Protein AF-A0A1F8QCA3-F1 (afdb_monomer_lite)

Sequence (170 aa):
MVRGSRKARILILGVISTSWLSACYAPQPRDQISLVEVRQFQGESVVKTLQANNCSGAEELKQDLQAVNQYNHDILVTPEDAVVVNRRAVVDEIRSYYRIPDGASDATCVIPVQIPAGEYYSFDIEWIEVWREGTFELGIQDDKPEGIYKFRQSMLCEVVEQRVETCSSQ

Radius of gyra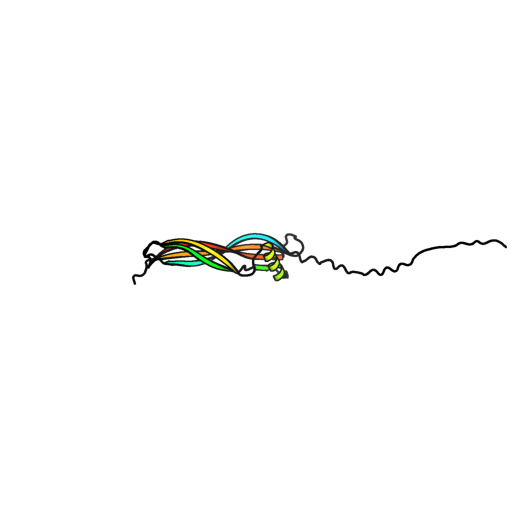tion: 35.51 Å; chains: 1; bounding box: 71×62×122 Å

Secondary structure (DSSP, 8-state):
-------------------------PPPPP--EEEEEEEEEEEEEEEEEEEEE-TT-SS-EEEEEEEEEEEE--EEEEEPTT----HHHHHHHHHHHHTPPSSEEEEEEEEEEEE-TTEEEEEEEEEEEEEEEEEEEESS--S--SEEEEEEEEEEEEEEEEEEEEPP--

Structure (mmCIF, N/CA/C/O backbone):
data_AF-A0A1F8QCA3-F1
#
_entry.id   AF-A0A1F8QCA3-F1
#
loop_
_atom_site.group_PDB
_atom_site.id
_atom_site.type_symbol
_atom_site.label_atom_id
_atom_site.label_alt_id
_atom_site.label_comp_id
_atom_site.label_asym_id
_atom_site.label_entity_id
_atom_site.label_seq_id
_atom_site.pdbx_PDB_ins_code
_atom_site.Cartn_x
_atom_site.Cartn_y
_atom_site.Cartn_z
_atom_site.occupancy
_atom_site.B_iso_or_equiv
_atom_site.auth_seq_id
_atom_site.auth_comp_id
_atom_site.auth_asym_id
_atom_site.auth_atom_id
_atom_site.pdbx_PDB_model_num
ATOM 1 N N . MET A 1 1 ? 42.220 -51.136 -93.044 1.00 42.81 1 MET A N 1
ATOM 2 C CA . MET A 1 1 ? 41.918 -49.963 -92.193 1.00 42.81 1 MET A CA 1
ATOM 3 C C . MET A 1 1 ? 41.400 -50.455 -90.848 1.00 42.81 1 MET A C 1
ATOM 5 O O . MET A 1 1 ? 40.751 -51.489 -90.796 1.00 42.81 1 MET A O 1
ATOM 9 N N . VAL A 1 2 ? 41.833 -49.793 -89.781 1.00 37.75 2 VAL A N 1
ATOM 10 C CA . VAL A 1 2 ? 41.997 -50.306 -88.413 1.00 37.75 2 VAL A CA 1
ATOM 11 C C . VAL A 1 2 ? 40.746 -50.105 -87.538 1.00 37.75 2 VAL A C 1
ATOM 13 O O . VAL A 1 2 ? 39.985 -49.167 -87.736 1.00 37.75 2 VAL A O 1
ATOM 16 N N . ARG A 1 3 ? 40.592 -51.020 -86.566 1.00 41.59 3 ARG A N 1
ATOM 17 C CA . ARG A 1 3 ? 39.719 -51.051 -85.371 1.00 41.59 3 ARG A CA 1
ATOM 18 C C . ARG A 1 3 ? 39.299 -49.697 -84.761 1.00 41.59 3 ARG A C 1
ATOM 20 O O . ARG A 1 3 ? 40.121 -48.804 -84.609 1.00 41.59 3 ARG A O 1
ATOM 27 N N . GLY A 1 4 ? 38.104 -49.688 -84.156 1.00 38.47 4 GLY A N 1
ATOM 28 C CA . GLY A 1 4 ? 37.723 -48.795 -83.045 1.00 38.47 4 GLY A CA 1
ATOM 29 C C . GLY A 1 4 ? 36.316 -49.130 -82.525 1.00 38.47 4 GLY A C 1
ATOM 30 O O . GLY A 1 4 ? 35.334 -48.750 -83.138 1.00 38.47 4 GLY A O 1
ATOM 31 N N . SER A 1 5 ? 36.160 -50.091 -81.610 1.00 43.25 5 SER A N 1
ATOM 32 C CA . SER A 1 5 ? 36.166 -49.949 -80.138 1.00 43.25 5 SER A CA 1
ATOM 33 C C . SER A 1 5 ? 34.870 -49.354 -79.559 1.00 43.25 5 SER A C 1
ATOM 35 O O . SER A 1 5 ? 34.640 -48.150 -79.585 1.00 43.25 5 SER A 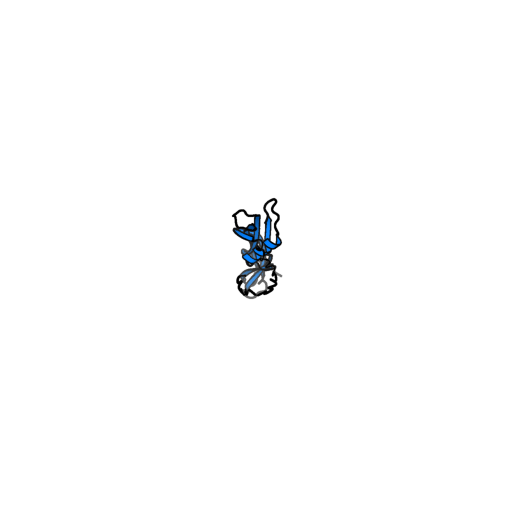O 1
ATOM 37 N N . ARG A 1 6 ? 34.030 -50.246 -79.009 1.00 49.62 6 ARG A N 1
ATOM 38 C CA . ARG A 1 6 ? 32.835 -49.942 -78.207 1.00 49.62 6 ARG A CA 1
ATOM 39 C C . ARG A 1 6 ? 33.255 -49.399 -76.839 1.00 49.62 6 ARG A C 1
ATOM 41 O O . ARG A 1 6 ? 34.073 -50.028 -76.171 1.00 49.62 6 ARG A O 1
ATOM 48 N N . LYS A 1 7 ? 32.619 -48.323 -76.369 1.00 50.12 7 LYS A N 1
ATOM 49 C CA . LYS A 1 7 ? 32.550 -47.987 -74.938 1.00 50.12 7 LYS A CA 1
ATOM 50 C C . LYS A 1 7 ? 31.146 -47.510 -74.579 1.00 50.12 7 LYS A C 1
ATOM 52 O O . LYS A 1 7 ? 30.708 -46.454 -75.018 1.00 50.12 7 LYS A O 1
ATOM 57 N N . ALA A 1 8 ? 30.470 -48.325 -73.775 1.00 46.56 8 ALA A N 1
ATOM 58 C CA . ALA A 1 8 ? 29.290 -47.953 -73.016 1.00 46.56 8 ALA A CA 1
ATOM 59 C C . ALA A 1 8 ? 29.668 -46.920 -71.941 1.00 46.56 8 ALA A C 1
ATOM 61 O O . ALA A 1 8 ? 30.728 -47.031 -71.320 1.00 46.56 8 ALA A O 1
ATOM 62 N N . ARG A 1 9 ? 28.793 -45.940 -71.703 1.00 52.50 9 ARG A N 1
ATOM 63 C CA . ARG A 1 9 ? 28.823 -45.082 -70.515 1.00 52.50 9 ARG A CA 1
ATOM 64 C C . ARG A 1 9 ? 27.413 -44.981 -69.937 1.00 52.50 9 ARG A C 1
ATOM 66 O O . ARG A 1 9 ? 26.526 -44.383 -70.528 1.00 52.50 9 ARG A O 1
ATOM 73 N N . ILE A 1 10 ? 27.257 -45.633 -68.792 1.00 51.03 10 ILE A N 1
ATOM 74 C CA . ILE A 1 10 ? 26.221 -45.431 -67.775 1.00 51.03 10 ILE A CA 1
ATOM 75 C C . ILE A 1 10 ? 26.476 -44.065 -67.116 1.00 51.03 10 ILE A C 1
ATOM 77 O O . ILE A 1 10 ? 27.649 -43.764 -66.911 1.00 51.03 10 ILE A O 1
ATOM 81 N N . LEU A 1 11 ? 25.439 -43.286 -66.758 1.00 46.97 11 LEU A N 1
ATOM 82 C CA . LEU A 1 11 ? 25.356 -42.553 -65.474 1.00 46.97 11 LEU A CA 1
ATOM 83 C C . LEU A 1 11 ? 24.027 -41.757 -65.295 1.00 46.97 11 LEU A C 1
ATOM 85 O O . LEU A 1 11 ? 23.763 -40.810 -66.023 1.00 46.97 11 LEU A O 1
ATOM 89 N N . ILE A 1 12 ? 23.283 -42.148 -64.247 1.00 54.50 12 ILE A N 1
ATOM 90 C CA . ILE A 1 12 ? 22.705 -41.339 -63.142 1.00 54.50 12 ILE A CA 1
ATOM 91 C C . ILE A 1 12 ? 21.447 -40.458 -63.352 1.00 54.50 12 ILE A C 1
ATOM 93 O O . ILE A 1 12 ? 21.484 -39.371 -63.913 1.00 54.50 12 ILE A O 1
ATOM 97 N N . LEU A 1 13 ? 20.356 -40.971 -62.752 1.00 46.50 13 LEU A N 1
ATOM 98 C CA . LEU A 1 13 ? 19.338 -40.346 -61.881 1.00 46.50 13 LEU A CA 1
ATOM 99 C C . LEU A 1 13 ? 19.200 -38.811 -61.858 1.00 46.50 13 LEU A C 1
ATOM 101 O O . LEU A 1 13 ? 20.041 -38.109 -61.305 1.00 46.50 13 LEU A O 1
ATOM 105 N N . GLY A 1 14 ? 18.022 -38.329 -62.271 1.00 40.94 14 GLY A N 1
ATOM 106 C CA . GLY A 1 14 ? 17.480 -37.020 -61.898 1.00 40.94 14 GLY A CA 1
ATOM 107 C C . GLY A 1 14 ? 16.327 -37.172 -60.903 1.00 40.94 14 GLY A C 1
ATOM 108 O O . GLY A 1 14 ? 15.204 -37.471 -61.301 1.00 40.94 14 GLY A O 1
ATOM 109 N N . VAL A 1 15 ? 16.605 -36.972 -59.612 1.00 50.88 15 VAL A N 1
ATOM 110 C CA . VAL A 1 15 ? 15.592 -36.764 -58.566 1.00 50.88 15 VAL A CA 1
ATOM 111 C C . VAL A 1 15 ? 15.385 -35.257 -58.442 1.00 50.88 15 VAL A C 1
ATOM 113 O O . VAL A 1 15 ? 16.276 -34.539 -57.998 1.00 50.88 15 VAL A O 1
ATOM 116 N N . ILE A 1 16 ? 14.223 -34.768 -58.869 1.00 55.53 16 ILE A N 1
ATOM 117 C CA . ILE A 1 16 ? 13.812 -33.372 -58.690 1.00 55.53 16 ILE A CA 1
ATOM 118 C C . ILE A 1 16 ? 13.273 -33.246 -57.260 1.00 55.53 16 ILE A C 1
ATOM 120 O O . ILE A 1 16 ? 12.104 -33.522 -57.005 1.00 55.53 16 ILE A O 1
ATOM 124 N N . SER A 1 17 ? 14.130 -32.880 -56.304 1.00 52.72 17 SER A N 1
ATOM 125 C CA . SER A 1 17 ? 13.694 -32.466 -54.968 1.00 52.72 17 SER A CA 1
ATOM 126 C C . SER A 1 17 ? 13.368 -30.973 -54.993 1.00 52.72 17 SER A C 1
ATOM 128 O O . SER A 1 17 ? 14.262 -30.127 -54.956 1.00 52.72 17 SER A O 1
ATOM 130 N N . THR A 1 18 ? 12.087 -30.626 -55.074 1.00 56.38 18 THR A N 1
ATOM 131 C CA . THR A 1 18 ? 11.624 -29.260 -54.812 1.00 56.38 18 THR A CA 1
ATOM 132 C C . THR A 1 18 ? 11.700 -29.004 -53.311 1.00 56.38 18 THR A C 1
ATOM 134 O O . THR A 1 18 ? 10.840 -29.456 -52.555 1.00 56.38 18 THR A O 1
ATOM 137 N N . SER A 1 19 ? 12.749 -28.315 -52.875 1.00 52.78 19 SER A N 1
ATOM 138 C CA . SER A 1 19 ? 12.902 -27.843 -51.501 1.00 52.78 19 SER A CA 1
ATOM 139 C C . SER A 1 19 ? 11.841 -26.783 -51.211 1.00 52.78 19 SER A C 1
ATOM 141 O O . SER A 1 19 ? 11.908 -25.667 -51.722 1.00 52.78 19 SER A O 1
ATOM 143 N N . TRP A 1 20 ? 10.854 -27.139 -50.392 1.00 54.72 20 TRP A N 1
ATOM 144 C CA . TRP A 1 20 ? 9.969 -26.177 -49.751 1.00 54.72 20 TRP A CA 1
ATOM 145 C C . TRP A 1 20 ? 10.824 -25.358 -48.782 1.00 54.72 20 TRP A C 1
ATOM 147 O O . TRP A 1 20 ? 11.285 -25.868 -47.763 1.00 54.72 20 TRP A O 1
ATOM 157 N N . LEU A 1 21 ? 11.089 -24.099 -49.131 1.00 53.09 21 LEU A N 1
ATOM 158 C CA . LEU A 1 21 ? 11.655 -23.115 -48.215 1.00 53.09 21 LEU A CA 1
ATOM 159 C C . LEU A 1 21 ? 10.575 -22.769 -47.187 1.00 53.09 21 LEU A C 1
ATOM 161 O O . LEU A 1 21 ? 9.852 -21.785 -47.326 1.00 53.09 21 LEU A O 1
ATOM 165 N N . SER A 1 22 ? 10.450 -23.598 -46.153 1.00 59.03 22 SER A N 1
ATOM 166 C CA . SER A 1 22 ? 9.865 -23.163 -44.893 1.00 59.03 22 SER A CA 1
ATOM 167 C C . SER A 1 22 ? 10.755 -22.039 -44.380 1.00 59.03 22 SER A C 1
ATOM 169 O O . SER A 1 22 ? 11.861 -22.286 -43.900 1.00 59.03 22 SER A O 1
ATOM 171 N N . ALA A 1 23 ? 10.310 -20.795 -44.544 1.00 49.53 23 ALA A N 1
ATOM 172 C CA . ALA A 1 23 ? 10.887 -19.669 -43.838 1.00 49.53 23 ALA A CA 1
ATOM 173 C C . ALA A 1 23 ? 10.711 -19.944 -42.339 1.00 49.53 23 ALA A C 1
ATOM 175 O O . ALA A 1 23 ? 9.653 -19.689 -41.765 1.00 49.53 23 ALA A O 1
ATOM 176 N N . CYS A 1 24 ? 11.734 -20.523 -41.712 1.00 54.31 24 CYS A N 1
ATOM 177 C CA . CYS A 1 24 ? 11.877 -20.497 -40.271 1.00 54.31 24 CYS A CA 1
ATOM 178 C C . CYS A 1 24 ? 12.082 -19.030 -39.896 1.00 54.31 24 CYS A C 1
ATOM 180 O O . CYS A 1 24 ? 13.207 -18.534 -39.897 1.00 54.31 24 CYS A O 1
ATOM 182 N N . TYR A 1 25 ? 10.991 -18.316 -39.622 1.00 51.97 25 TYR A N 1
ATOM 183 C CA . TYR A 1 25 ? 11.076 -17.105 -38.825 1.00 51.97 25 TYR A CA 1
ATOM 184 C C . TYR A 1 25 ? 11.617 -17.545 -37.469 1.00 51.97 25 TYR A C 1
ATOM 186 O O . TYR A 1 25 ? 10.910 -18.177 -36.684 1.00 51.97 25 TYR A O 1
ATOM 194 N N . ALA A 1 26 ? 12.903 -17.280 -37.233 1.00 51.34 26 ALA A N 1
ATOM 195 C CA . ALA A 1 26 ? 13.442 -17.339 -35.891 1.00 51.34 26 ALA A CA 1
ATOM 196 C C . ALA A 1 26 ? 12.538 -16.450 -35.021 1.00 51.34 26 ALA A C 1
ATOM 198 O O . ALA A 1 26 ? 12.254 -15.318 -35.435 1.00 51.34 26 ALA A O 1
ATOM 199 N N . PRO A 1 27 ? 12.027 -16.945 -33.880 1.00 52.00 27 PRO A N 1
ATOM 200 C CA . PRO A 1 27 ? 11.306 -16.088 -32.957 1.00 52.00 27 PRO A CA 1
ATOM 201 C C . PRO A 1 27 ? 12.233 -14.917 -32.639 1.00 52.00 27 PRO A C 1
ATOM 203 O O . PRO A 1 27 ? 13.363 -15.131 -32.197 1.00 52.00 27 PRO A O 1
ATOM 206 N N . GLN A 1 28 ? 11.798 -13.695 -32.957 1.00 49.72 28 GLN A N 1
ATOM 207 C CA . GLN A 1 28 ? 12.560 -12.523 -32.557 1.00 49.72 28 GLN A CA 1
ATOM 208 C C . GLN A 1 28 ? 12.718 -12.594 -31.036 1.00 49.72 28 GLN A C 1
ATOM 210 O O . GLN A 1 28 ? 11.740 -12.936 -30.357 1.00 49.72 28 GLN A O 1
ATOM 215 N N . PRO A 1 29 ? 13.926 -12.353 -30.497 1.00 53.47 29 PRO A N 1
ATOM 216 C CA . PRO A 1 29 ? 14.066 -12.202 -29.063 1.00 53.47 29 PRO A CA 1
ATOM 217 C C . PRO A 1 29 ? 13.055 -11.131 -28.663 1.00 53.47 29 PRO A C 1
ATOM 219 O O . PRO A 1 29 ? 13.052 -10.043 -29.236 1.00 53.47 29 PRO A O 1
ATOM 222 N N . ARG A 1 30 ? 12.125 -11.477 -27.764 1.00 57.25 30 ARG A N 1
ATOM 223 C CA . ARG A 1 30 ? 11.326 -10.453 -27.090 1.00 57.25 30 ARG A CA 1
ATOM 224 C C . ARG A 1 30 ? 12.332 -9.432 -26.582 1.00 57.25 30 ARG A C 1
ATOM 226 O O . ARG A 1 30 ? 13.343 -9.871 -26.036 1.00 57.25 30 ARG A O 1
ATOM 233 N N . ASP A 1 31 ? 12.087 -8.143 -26.803 1.00 66.50 31 ASP A N 1
ATOM 234 C CA . ASP A 1 31 ? 12.869 -7.078 -26.178 1.00 66.50 31 ASP A CA 1
ATOM 235 C C . ASP A 1 31 ? 13.029 -7.459 -24.702 1.00 66.50 31 ASP A C 1
ATOM 237 O O . ASP A 1 31 ? 12.045 -7.525 -23.965 1.00 66.50 31 ASP A O 1
ATOM 241 N N . GLN A 1 32 ? 14.222 -7.915 -24.323 1.00 85.19 32 GLN A N 1
ATOM 242 C CA . GLN A 1 32 ? 14.424 -8.541 -23.027 1.00 85.19 32 GLN A CA 1
ATOM 243 C C . GLN A 1 32 ? 14.439 -7.409 -22.012 1.00 85.19 32 GLN A C 1
ATOM 245 O O . GLN A 1 32 ? 15.293 -6.536 -22.081 1.00 85.19 32 GLN A O 1
ATOM 250 N N . ILE A 1 33 ? 13.463 -7.386 -21.112 1.00 92.06 33 ILE A N 1
ATOM 251 C CA . ILE A 1 33 ? 13.387 -6.375 -20.063 1.00 92.06 33 ILE A CA 1
ATOM 252 C C . ILE A 1 33 ? 13.999 -6.998 -18.816 1.00 92.06 33 ILE A C 1
ATOM 254 O O . ILE A 1 33 ? 13.486 -7.990 -18.301 1.00 92.06 33 ILE A O 1
ATOM 258 N N . SER A 1 34 ? 15.114 -6.443 -18.356 1.00 94.06 34 SER A N 1
ATOM 259 C CA . SER A 1 34 ? 15.763 -6.872 -17.116 1.00 94.06 34 SER A CA 1
ATOM 260 C C . SER A 1 34 ? 15.426 -5.879 -16.013 1.00 94.06 34 SER A C 1
ATOM 262 O O . SER A 1 34 ? 15.439 -4.674 -16.246 1.00 94.06 34 SER A O 1
ATOM 264 N N . LEU A 1 35 ? 15.097 -6.370 -14.819 1.00 95.06 35 LEU A N 1
ATOM 265 C CA . LEU A 1 35 ? 14.742 -5.535 -13.671 1.00 95.06 35 LEU A CA 1
ATOM 266 C C . LEU A 1 35 ? 15.805 -5.681 -12.588 1.00 95.06 35 LEU A C 1
ATOM 268 O O . LEU A 1 35 ? 16.163 -6.800 -12.214 1.00 95.06 35 LEU A O 1
ATOM 272 N N . VAL A 1 36 ? 16.272 -4.556 -12.058 1.00 94.69 36 VAL A N 1
ATOM 273 C CA . VAL A 1 36 ? 17.246 -4.515 -10.967 1.00 94.69 36 VAL A CA 1
ATOM 274 C C . VAL A 1 36 ? 16.616 -3.789 -9.788 1.00 94.69 36 VAL A C 1
ATOM 276 O O . VAL A 1 36 ? 16.303 -2.603 -9.856 1.00 94.69 36 VAL A O 1
ATOM 279 N N . GLU A 1 37 ? 16.406 -4.511 -8.689 1.00 92.31 37 GLU A N 1
ATOM 280 C CA . GLU A 1 37 ? 15.872 -3.914 -7.466 1.00 92.31 37 GLU A CA 1
ATOM 281 C C . GLU A 1 37 ? 16.923 -3.028 -6.797 1.00 92.31 37 GLU A C 1
ATOM 283 O O . GLU A 1 37 ? 18.061 -3.449 -6.592 1.00 92.31 37 GLU A O 1
ATOM 288 N N . VAL A 1 38 ? 16.518 -1.816 -6.415 1.00 93.31 38 VAL A N 1
ATOM 289 C CA . VAL A 1 38 ? 17.400 -0.850 -5.754 1.00 93.31 38 VAL A CA 1
ATOM 290 C C . VAL A 1 38 ? 17.049 -0.726 -4.278 1.00 93.31 38 VAL A C 1
ATOM 292 O O . VAL A 1 38 ? 17.930 -0.830 -3.423 1.00 93.31 38 VAL A O 1
ATOM 295 N N . ARG A 1 39 ? 15.773 -0.479 -3.952 1.00 96.44 39 ARG A N 1
ATOM 296 C CA . ARG A 1 39 ? 15.355 -0.247 -2.561 1.00 96.44 39 ARG A CA 1
ATOM 297 C C . ARG A 1 39 ? 13.870 -0.480 -2.307 1.00 96.44 39 ARG A C 1
ATOM 299 O O . ARG A 1 39 ? 13.037 -0.451 -3.209 1.00 96.44 39 ARG A O 1
ATOM 306 N N . GLN A 1 40 ? 13.554 -0.596 -1.021 1.00 97.19 40 GLN A N 1
ATOM 307 C CA . GLN A 1 40 ? 12.204 -0.549 -0.473 1.00 97.19 40 GLN A CA 1
ATOM 308 C C . GLN A 1 40 ? 12.114 0.598 0.541 1.00 97.19 40 GLN A C 1
ATOM 310 O O . GLN A 1 40 ? 13.045 0.807 1.320 1.00 97.19 40 GLN A O 1
ATOM 315 N N . PHE A 1 41 ? 11.012 1.345 0.536 1.00 96.50 41 PHE A N 1
ATOM 316 C CA . PHE A 1 41 ? 10.794 2.468 1.450 1.00 96.50 41 PHE A CA 1
ATOM 317 C C . PHE A 1 41 ? 9.314 2.627 1.816 1.00 96.50 41 PHE A C 1
ATOM 319 O O . PHE A 1 41 ? 8.435 2.093 1.140 1.00 96.50 41 PHE A O 1
ATOM 326 N N . GLN A 1 42 ? 9.044 3.345 2.906 1.00 96.69 42 GLN A N 1
ATOM 327 C CA . GLN A 1 42 ? 7.687 3.688 3.336 1.00 96.69 42 GLN A CA 1
ATOM 328 C C . GLN A 1 42 ? 7.261 5.026 2.720 1.00 96.69 42 GLN A C 1
ATOM 330 O O . GLN A 1 42 ? 8.065 5.955 2.635 1.00 96.69 42 GLN A O 1
ATOM 335 N N . GLY A 1 43 ? 6.027 5.078 2.227 1.00 92.69 43 GLY A N 1
ATOM 336 C CA . GLY A 1 43 ? 5.424 6.238 1.581 1.00 92.69 43 GLY A CA 1
ATOM 337 C C . GLY A 1 43 ? 4.599 7.085 2.544 1.00 92.69 43 GLY A C 1
ATOM 338 O O . GLY A 1 43 ? 4.898 7.177 3.732 1.00 92.69 43 GLY A O 1
ATOM 339 N N . GLU A 1 44 ? 3.561 7.716 2.001 1.00 89.50 44 GLU A N 1
ATOM 340 C CA . GLU A 1 44 ? 2.613 8.510 2.780 1.00 89.50 44 GLU A CA 1
ATOM 341 C C . GLU A 1 44 ? 1.833 7.619 3.756 1.00 89.50 44 GLU A C 1
ATOM 343 O O . GLU A 1 44 ? 1.504 6.468 3.437 1.00 89.50 44 GLU A O 1
ATOM 348 N N . SER A 1 45 ? 1.552 8.158 4.945 1.00 93.50 45 SER A N 1
ATOM 349 C CA . SER A 1 45 ? 0.683 7.516 5.921 1.00 93.50 45 SER A CA 1
ATOM 350 C C . SER A 1 45 ? -0.682 8.195 5.979 1.00 93.50 45 SER A C 1
ATOM 352 O O . SER A 1 45 ? -0.813 9.411 5.830 1.00 93.50 45 SER A O 1
ATOM 354 N N . VAL A 1 46 ? -1.726 7.391 6.174 1.00 94.50 46 VAL A N 1
ATOM 355 C CA . VAL A 1 46 ? -3.106 7.862 6.317 1.00 94.50 46 VAL A CA 1
ATOM 356 C C . VAL A 1 46 ? -3.678 7.311 7.608 1.00 94.50 46 VAL A C 1
ATOM 358 O O . VAL A 1 46 ? -3.738 6.098 7.792 1.00 94.50 46 VAL A O 1
ATOM 361 N N . VAL A 1 47 ? -4.157 8.192 8.481 1.00 96.19 47 VAL A N 1
ATOM 362 C CA . VAL A 1 47 ? -4.786 7.798 9.745 1.00 96.19 47 VAL A CA 1
ATOM 363 C C . VAL A 1 47 ? -6.302 7.721 9.579 1.00 96.19 47 VAL A C 1
ATOM 365 O O . VAL A 1 47 ? -6.928 8.625 9.022 1.00 96.19 47 VAL A O 1
ATOM 368 N N . LYS A 1 48 ? -6.903 6.631 10.061 1.00 95.00 48 LYS A N 1
ATOM 369 C CA . LYS A 1 48 ? -8.356 6.431 10.114 1.00 95.00 48 LYS A CA 1
ATOM 370 C C . LYS A 1 48 ? -8.768 6.011 11.517 1.00 95.00 48 LYS A C 1
ATOM 372 O O . LYS A 1 48 ? -8.174 5.099 12.080 1.00 95.00 48 LYS A O 1
ATOM 377 N N . THR A 1 49 ? -9.825 6.620 12.038 1.00 95.25 49 THR A N 1
ATOM 378 C CA . THR A 1 49 ? -10.389 6.242 13.335 1.00 95.25 49 THR A CA 1
ATOM 379 C C . THR A 1 49 ? -11.408 5.118 13.170 1.00 95.25 49 THR A C 1
ATOM 381 O O . THR A 1 49 ? -12.334 5.218 12.362 1.00 95.25 49 THR A O 1
ATOM 384 N N . LEU A 1 50 ? -11.258 4.060 13.961 1.00 94.50 50 LEU A N 1
ATOM 385 C CA . LEU A 1 50 ? -12.226 2.983 14.128 1.00 94.50 50 LEU A CA 1
ATOM 386 C C . LEU A 1 50 ? -12.802 3.044 15.539 1.00 94.50 50 LEU A C 1
ATOM 388 O O . LEU A 1 50 ? -12.075 3.283 16.496 1.00 94.50 50 LEU A O 1
ATOM 392 N N . GLN A 1 51 ? -14.099 2.805 15.680 1.00 94.06 51 GLN A N 1
ATOM 393 C CA . GLN A 1 51 ? -14.768 2.867 16.975 1.00 94.06 51 GLN A CA 1
ATOM 394 C C . GLN A 1 51 ? -15.386 1.525 17.330 1.00 94.06 51 GLN A C 1
ATOM 396 O O . GLN A 1 51 ? -15.944 0.839 16.471 1.00 94.06 51 GLN A O 1
ATOM 401 N N . ALA A 1 52 ? -15.338 1.184 18.613 1.00 93.56 52 ALA A N 1
ATOM 402 C CA . ALA A 1 52 ? -16.138 0.112 19.174 1.00 93.56 52 ALA A CA 1
ATOM 403 C C . ALA A 1 52 ? -16.921 0.605 20.382 1.00 93.56 52 ALA A C 1
ATOM 405 O O . ALA A 1 52 ? -16.390 1.235 21.294 1.00 93.56 52 ALA A O 1
ATOM 406 N N . ASN A 1 53 ? -18.216 0.320 20.343 1.00 93.38 53 ASN A N 1
ATOM 407 C CA . ASN A 1 53 ? -19.203 0.895 21.233 1.00 93.38 53 ASN A CA 1
ATOM 408 C C . ASN A 1 53 ? -19.838 -0.212 22.072 1.00 93.38 53 ASN A C 1
ATOM 410 O O . ASN A 1 53 ? -20.450 -1.127 21.521 1.00 93.38 53 ASN A O 1
ATOM 414 N N . ASN A 1 54 ? -19.709 -0.094 23.393 1.00 94.94 54 ASN A N 1
ATOM 415 C CA . ASN A 1 54 ? -20.396 -0.932 24.365 1.00 94.94 54 ASN A CA 1
ATOM 416 C C . ASN A 1 54 ? -21.259 -0.100 25.335 1.00 94.94 54 ASN A C 1
ATOM 418 O O . ASN A 1 54 ? -21.536 -0.517 26.460 1.00 94.94 54 ASN A O 1
ATOM 422 N N . CYS A 1 55 ? -21.715 1.082 24.907 1.00 94.06 55 CYS A N 1
ATOM 423 C CA . CYS A 1 55 ? -22.491 2.009 25.731 1.00 94.06 55 CYS A CA 1
ATOM 424 C C . CYS A 1 55 ? -23.802 1.410 26.248 1.00 94.06 55 CYS A C 1
ATOM 426 O O . CYS A 1 55 ? -24.207 1.694 27.370 1.00 94.06 55 CYS A O 1
ATOM 428 N N . SER A 1 56 ? -24.471 0.582 25.443 1.00 93.69 56 SER A N 1
ATOM 429 C CA . SER A 1 56 ? -25.705 -0.116 25.829 1.00 93.69 56 SER A CA 1
ATOM 430 C C . SER A 1 56 ? -25.461 -1.543 26.332 1.00 93.69 56 SER A C 1
ATOM 432 O O . SER A 1 56 ? -26.415 -2.302 26.501 1.00 93.69 56 SER A O 1
ATOM 434 N N . GLY A 1 57 ? -24.198 -1.945 26.492 1.00 91.31 57 GLY A N 1
ATOM 435 C CA . GLY A 1 57 ? -23.833 -3.278 26.950 1.00 91.31 57 GLY A CA 1
ATOM 436 C C . GLY A 1 57 ? -24.101 -3.459 28.436 1.00 91.31 57 GLY A C 1
ATOM 437 O O . GLY A 1 57 ? -23.870 -2.553 29.231 1.00 91.31 57 GLY A O 1
ATOM 438 N N . ALA A 1 58 ? -24.566 -4.648 28.814 1.00 92.50 58 ALA A N 1
ATOM 439 C CA . ALA A 1 58 ? -24.688 -5.050 30.217 1.00 92.50 58 ALA A CA 1
ATOM 440 C C . ALA A 1 58 ? -23.440 -5.793 30.731 1.00 92.50 58 ALA A C 1
ATOM 442 O O . ALA A 1 58 ? -23.265 -5.949 31.936 1.00 92.50 58 ALA A O 1
ATOM 443 N N . GLU A 1 59 ? -22.576 -6.247 29.820 1.00 95.50 59 GLU A N 1
ATOM 444 C CA . GLU A 1 59 ? -21.376 -7.036 30.097 1.00 95.50 59 GLU A CA 1
ATOM 445 C C . GLU A 1 59 ? -20.197 -6.524 29.258 1.00 95.50 59 GLU A C 1
ATOM 447 O O . GLU A 1 59 ? -20.363 -5.686 28.370 1.00 95.50 59 GLU A O 1
ATOM 452 N N . GLU A 1 60 ? -18.996 -7.023 29.551 1.00 95.06 60 GLU A N 1
ATOM 453 C CA . GLU A 1 60 ? -17.793 -6.724 28.775 1.00 95.06 60 GLU A CA 1
ATOM 454 C C . GLU A 1 60 ? -17.920 -7.253 27.339 1.00 95.06 60 GLU A C 1
ATOM 456 O O . GLU A 1 60 ? -18.137 -8.444 27.107 1.00 95.06 60 GLU A O 1
ATOM 461 N N . LEU A 1 61 ? -17.740 -6.366 26.364 1.00 93.75 61 LEU A N 1
ATOM 462 C CA . LEU A 1 61 ? -17.694 -6.709 24.951 1.00 93.75 61 LEU A CA 1
ATOM 463 C C . LEU A 1 61 ? -16.292 -7.197 24.590 1.00 93.75 61 LEU A C 1
ATOM 465 O O . LEU A 1 61 ? -15.335 -6.430 24.679 1.00 93.75 61 LEU A O 1
ATOM 469 N N . LYS A 1 62 ? -16.180 -8.445 24.125 1.00 95.81 62 LYS A N 1
ATOM 470 C CA . LYS A 1 62 ? -14.942 -9.002 23.561 1.00 95.81 62 LYS A CA 1
ATOM 471 C C . LYS A 1 62 ? -15.151 -9.343 22.098 1.00 95.81 62 LYS A C 1
ATOM 473 O O . LYS A 1 62 ? -15.985 -10.190 21.784 1.00 95.81 62 LYS A O 1
ATOM 478 N N . GLN A 1 63 ? -14.402 -8.699 21.216 1.00 93.50 63 GLN A N 1
ATOM 479 C CA . GLN A 1 63 ? -14.461 -8.976 19.784 1.00 93.50 63 GLN A CA 1
ATOM 480 C C . GLN A 1 63 ? -13.169 -8.559 19.090 1.00 93.50 63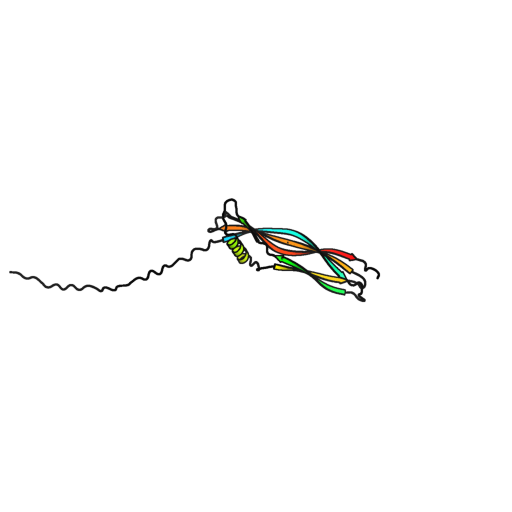 GLN A C 1
ATOM 482 O O . GLN A 1 63 ? -12.430 -7.717 19.594 1.00 93.50 63 GLN A O 1
ATOM 487 N N . ASP A 1 64 ? -12.945 -9.105 17.901 1.00 95.31 64 ASP A N 1
ATOM 488 C CA . ASP A 1 64 ? -11.904 -8.630 17.000 1.00 95.31 64 ASP A CA 1
ATOM 489 C C . ASP A 1 64 ? -12.525 -7.635 16.023 1.00 95.31 64 ASP A C 1
ATOM 491 O O . ASP A 1 64 ? -13.392 -7.987 15.218 1.00 95.31 64 ASP A O 1
ATOM 495 N N . LEU A 1 65 ? -12.090 -6.381 16.087 1.00 94.44 65 LEU A N 1
ATOM 496 C CA . LEU A 1 65 ? -12.447 -5.395 15.080 1.00 94.44 65 LEU A CA 1
ATOM 497 C C . LEU A 1 65 ? -11.549 -5.556 13.865 1.00 94.44 65 LEU A C 1
ATOM 499 O O . LEU A 1 65 ? -10.334 -5.688 13.997 1.00 94.44 65 LEU A O 1
ATOM 503 N N . GLN A 1 66 ? -12.141 -5.479 12.679 1.00 95.25 66 GLN A N 1
ATOM 504 C CA . GLN A 1 66 ? -11.393 -5.461 11.430 1.00 95.25 66 GLN A CA 1
ATOM 505 C C . GLN A 1 66 ? -11.532 -4.094 10.775 1.00 95.25 66 GLN A C 1
ATOM 507 O O . GLN A 1 66 ? -12.641 -3.651 10.474 1.00 95.25 66 GLN A O 1
ATOM 512 N N . ALA A 1 67 ? -10.402 -3.442 10.526 1.00 95.12 67 ALA A N 1
ATOM 513 C CA . ALA A 1 67 ? -10.331 -2.325 9.601 1.00 95.12 67 ALA A CA 1
ATOM 514 C C . ALA A 1 67 ? -9.705 -2.814 8.300 1.00 95.12 67 ALA A C 1
ATOM 516 O O . ALA A 1 67 ? -8.642 -3.430 8.316 1.00 95.12 67 ALA A O 1
ATOM 517 N N . VAL A 1 68 ? -10.357 -2.530 7.178 1.00 95.50 68 VAL A N 1
ATOM 518 C CA . VAL A 1 68 ? -9.875 -2.904 5.847 1.00 95.50 68 VAL A CA 1
ATOM 519 C C . VAL A 1 68 ? -9.616 -1.637 5.048 1.00 95.50 68 VAL A C 1
ATOM 521 O O . VAL A 1 68 ? -10.453 -0.730 5.016 1.00 95.50 68 VAL A O 1
ATOM 524 N N . ASN A 1 69 ? -8.459 -1.570 4.395 1.00 95.31 69 ASN A N 1
ATOM 525 C CA . ASN A 1 69 ? -8.123 -0.510 3.459 1.00 95.31 69 ASN A CA 1
ATOM 526 C C . ASN A 1 69 ? -7.756 -1.114 2.103 1.00 95.31 69 ASN A C 1
ATOM 528 O O . ASN A 1 69 ? -6.811 -1.896 2.000 1.00 95.31 69 ASN A O 1
ATOM 532 N N . GLN A 1 70 ? -8.518 -0.752 1.073 1.00 94.94 70 GLN A N 1
ATOM 533 C CA . GLN A 1 70 ? -8.257 -1.198 -0.292 1.00 94.94 70 GLN A CA 1
ATOM 534 C C . GLN A 1 70 ? -7.257 -0.254 -0.957 1.00 94.94 70 GLN A C 1
ATOM 536 O O . GLN A 1 70 ? -7.395 0.968 -0.863 1.00 94.94 70 GLN A O 1
ATOM 541 N N . TYR A 1 71 ? -6.274 -0.803 -1.662 1.00 94.06 71 TYR A N 1
ATOM 542 C CA . TYR A 1 71 ? -5.281 -0.029 -2.403 1.00 94.06 71 TYR A CA 1
ATOM 543 C C . TYR A 1 71 ? -4.976 -0.676 -3.754 1.00 94.06 71 TYR A C 1
ATOM 545 O O . TYR A 1 71 ? -5.039 -1.891 -3.913 1.00 94.06 71 TYR A O 1
ATOM 553 N N . ASN A 1 72 ? -4.623 0.139 -4.746 1.00 94.56 72 ASN A N 1
ATOM 554 C CA . ASN A 1 72 ? -4.199 -0.356 -6.057 1.00 94.56 72 ASN A CA 1
ATOM 555 C C . ASN A 1 72 ? -2.683 -0.572 -6.091 1.00 94.56 72 ASN A C 1
ATOM 557 O O . ASN A 1 72 ? -1.926 0.174 -5.471 1.00 94.56 72 ASN A O 1
ATOM 561 N N . HIS A 1 73 ? -2.192 -1.526 -6.873 1.00 93.56 73 HIS A N 1
ATOM 562 C CA . HIS A 1 73 ? -0.758 -1.588 -7.160 1.00 93.56 73 HIS A CA 1
ATOM 563 C C . HIS A 1 73 ? -0.403 -0.588 -8.262 1.00 93.56 73 HIS A C 1
ATOM 565 O O . HIS A 1 73 ? -0.381 -0.923 -9.449 1.00 93.56 73 HIS A O 1
ATOM 571 N N . ASP A 1 74 ? -0.160 0.659 -7.861 1.00 93.06 74 ASP A N 1
ATOM 572 C CA . ASP A 1 74 ? 0.265 1.714 -8.777 1.00 93.06 74 ASP A CA 1
ATOM 573 C C . ASP A 1 74 ? 1.704 1.436 -9.199 1.00 93.06 74 ASP A C 1
ATOM 575 O O . ASP A 1 74 ? 2.591 1.371 -8.350 1.00 93.06 74 ASP A O 1
ATOM 579 N N . ILE A 1 75 ? 1.929 1.254 -10.501 1.00 96.56 75 ILE A N 1
ATOM 580 C CA . ILE A 1 75 ? 3.252 1.035 -11.090 1.00 96.56 75 ILE A CA 1
ATOM 581 C C . ILE A 1 75 ? 3.600 2.265 -11.917 1.00 96.56 75 ILE A C 1
ATOM 583 O O . ILE A 1 75 ? 2.900 2.620 -12.867 1.00 96.56 75 ILE A O 1
ATOM 587 N N . LEU A 1 76 ? 4.694 2.916 -11.549 1.00 96.75 76 LEU A N 1
ATOM 588 C CA . LEU A 1 76 ? 5.192 4.128 -12.171 1.00 96.75 76 LEU A CA 1
ATOM 589 C C . LEU A 1 76 ? 6.499 3.800 -12.880 1.00 96.75 76 LEU A C 1
ATOM 591 O O . LEU A 1 76 ? 7.427 3.285 -12.265 1.00 96.75 76 LEU A O 1
ATOM 595 N N . VAL A 1 77 ? 6.554 4.106 -14.173 1.00 97.19 77 VAL A N 1
ATOM 596 C CA . VAL A 1 77 ? 7.734 3.914 -15.022 1.00 97.19 77 VAL A CA 1
ATOM 597 C C . VAL A 1 77 ? 8.189 5.279 -15.517 1.00 97.19 77 VAL A C 1
ATOM 599 O O . VAL A 1 77 ? 7.415 6.003 -16.161 1.00 97.19 77 VAL A O 1
ATOM 602 N N . THR A 1 78 ? 9.442 5.609 -15.234 1.00 97.06 78 THR A N 1
ATOM 603 C CA . THR A 1 78 ? 10.082 6.865 -15.622 1.00 97.06 78 THR A CA 1
ATOM 604 C C . THR A 1 78 ? 11.332 6.537 -16.434 1.00 97.06 78 THR A C 1
ATOM 606 O O . THR A 1 78 ? 12.349 6.175 -15.846 1.00 97.06 78 THR A O 1
ATOM 609 N N . PRO A 1 79 ? 11.252 6.609 -17.774 1.00 94.81 79 PRO A N 1
ATOM 610 C CA . PRO A 1 79 ? 12.420 6.475 -18.637 1.00 94.81 79 PRO A CA 1
ATOM 611 C C . PRO A 1 79 ? 13.452 7.575 -18.383 1.00 94.81 79 PRO A C 1
ATOM 613 O O . PRO A 1 79 ? 13.078 8.682 -17.992 1.00 94.81 79 PRO A O 1
ATOM 616 N N . GLU A 1 80 ? 14.713 7.272 -18.672 1.00 94.12 80 GLU A N 1
ATOM 617 C CA . GLU A 1 80 ? 15.775 8.266 -18.821 1.00 94.12 80 GLU A CA 1
ATOM 618 C C . GLU A 1 80 ? 15.478 9.232 -19.978 1.00 94.12 80 GLU A C 1
ATOM 620 O O . GLU A 1 80 ? 14.710 8.939 -20.908 1.00 94.12 80 GLU A O 1
ATOM 625 N N . ASP A 1 81 ? 16.104 10.407 -19.925 1.00 89.50 81 ASP A N 1
ATOM 626 C CA . ASP A 1 81 ? 15.906 11.449 -20.926 1.00 89.50 81 ASP A CA 1
ATOM 627 C C . ASP A 1 81 ? 16.248 10.945 -22.338 1.00 89.50 81 ASP A C 1
ATOM 629 O O . ASP A 1 81 ? 17.257 10.285 -22.576 1.00 89.50 81 ASP A O 1
ATOM 633 N N . ALA A 1 82 ? 15.391 11.291 -23.302 1.00 85.75 82 ALA A N 1
ATOM 634 C CA . ALA A 1 82 ? 15.492 10.886 -24.707 1.00 85.75 82 ALA A CA 1
ATOM 635 C C . ALA A 1 82 ? 15.372 9.371 -24.995 1.00 85.75 82 ALA A C 1
ATOM 637 O O . ALA A 1 82 ? 15.467 8.981 -26.163 1.00 85.75 82 ALA A O 1
ATOM 638 N N . VAL A 1 83 ? 15.072 8.526 -23.999 1.00 87.19 83 VAL A N 1
ATOM 639 C CA . VAL A 1 83 ? 14.770 7.102 -24.215 1.00 87.19 83 VAL A CA 1
ATOM 640 C C . VAL A 1 83 ? 13.279 6.906 -24.509 1.00 87.19 83 VAL A C 1
ATOM 642 O O . VAL A 1 83 ? 12.399 7.296 -23.738 1.00 87.19 8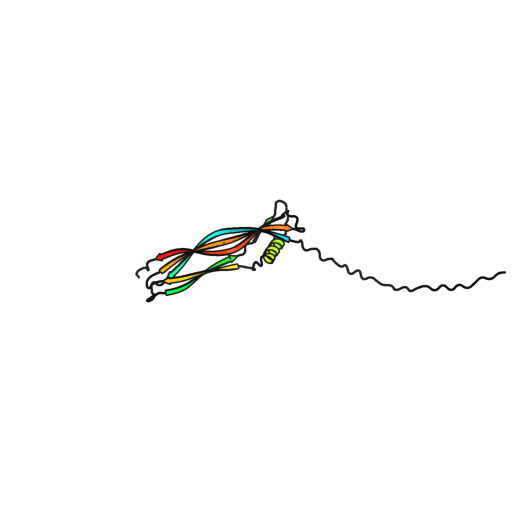3 VAL A O 1
ATOM 645 N N . VAL A 1 84 ? 12.968 6.263 -25.637 1.00 86.69 84 VAL A N 1
ATOM 646 C CA . VAL A 1 84 ? 11.592 5.881 -25.990 1.00 86.69 84 VAL A CA 1
ATOM 647 C C . VAL A 1 84 ? 11.336 4.454 -25.526 1.00 86.69 84 VAL A C 1
ATOM 649 O O . VAL A 1 84 ? 11.911 3.510 -26.055 1.00 86.69 84 VAL A O 1
ATOM 652 N N . VAL A 1 85 ? 10.433 4.299 -24.558 1.00 88.44 85 VAL A N 1
ATOM 653 C CA . VAL A 1 85 ? 10.133 3.007 -23.930 1.00 88.44 85 VAL A CA 1
ATOM 654 C C . VAL A 1 85 ? 8.679 2.618 -24.160 1.00 88.44 85 VAL A C 1
ATOM 656 O O . VAL A 1 85 ? 7.762 3.424 -23.967 1.00 88.44 85 VAL A O 1
ATOM 659 N N . ASN A 1 86 ? 8.444 1.347 -24.493 1.00 91.94 86 ASN A N 1
ATOM 660 C CA . ASN A 1 86 ? 7.109 0.764 -24.419 1.00 91.94 86 ASN A CA 1
ATOM 661 C C . ASN A 1 86 ? 6.720 0.556 -22.947 1.00 91.94 86 ASN A C 1
ATOM 663 O O . ASN A 1 86 ? 6.937 -0.509 -22.370 1.00 91.94 86 ASN A O 1
ATOM 667 N N . ARG A 1 87 ? 6.123 1.588 -22.340 1.00 92.69 87 ARG A N 1
ATOM 668 C CA . ARG A 1 87 ? 5.718 1.579 -20.924 1.00 92.69 87 ARG A CA 1
ATOM 669 C C . ARG A 1 87 ? 4.851 0.378 -20.559 1.00 92.69 87 ARG A C 1
ATOM 671 O O . ARG A 1 87 ? 4.987 -0.144 -19.461 1.00 92.69 87 ARG A O 1
ATOM 678 N N . ARG A 1 88 ? 3.977 -0.070 -21.466 1.00 94.38 88 ARG A N 1
ATOM 679 C CA . ARG A 1 88 ? 3.106 -1.221 -21.213 1.00 94.38 88 ARG A CA 1
ATOM 680 C C . ARG A 1 88 ? 3.912 -2.506 -21.050 1.00 94.38 88 ARG A C 1
ATOM 682 O O . ARG A 1 88 ? 3.680 -3.225 -20.093 1.00 94.38 88 ARG A O 1
ATOM 689 N N . ALA A 1 89 ? 4.883 -2.746 -21.931 1.00 93.81 89 ALA A N 1
ATOM 690 C CA . ALA A 1 89 ? 5.742 -3.924 -21.838 1.00 93.81 89 ALA A CA 1
ATOM 691 C C . ALA A 1 89 ? 6.541 -3.946 -20.523 1.00 93.81 89 ALA A C 1
ATOM 693 O O . ALA A 1 89 ? 6.613 -4.983 -19.874 1.00 93.81 89 ALA A O 1
ATOM 694 N N . VAL A 1 90 ? 7.065 -2.793 -20.088 1.00 95.19 90 VAL A N 1
ATOM 695 C CA . VAL A 1 90 ? 7.778 -2.679 -18.803 1.00 95.19 90 VAL A CA 1
ATOM 696 C C . VAL A 1 90 ? 6.845 -2.929 -17.617 1.00 95.19 90 VAL A C 1
ATOM 698 O O . VAL A 1 90 ? 7.203 -3.663 -16.705 1.00 95.19 90 VAL A O 1
ATOM 701 N N . VAL A 1 91 ? 5.632 -2.368 -17.628 1.00 96.00 91 VAL A N 1
ATOM 702 C CA . VAL A 1 91 ? 4.635 -2.618 -16.572 1.00 96.00 91 VAL A CA 1
ATOM 703 C C . VAL A 1 91 ? 4.249 -4.096 -16.507 1.00 96.00 91 VAL A C 1
ATOM 705 O O . VAL A 1 91 ? 4.174 -4.648 -15.410 1.00 96.00 91 VAL A O 1
ATOM 708 N N . ASP A 1 92 ? 4.029 -4.736 -17.655 1.00 95.50 92 ASP A N 1
ATOM 709 C CA . ASP A 1 92 ? 3.685 -6.158 -17.731 1.00 95.50 92 ASP A CA 1
ATOM 710 C C . ASP A 1 92 ? 4.838 -7.030 -17.194 1.00 95.50 92 ASP A C 1
ATOM 712 O O . ASP A 1 92 ? 4.594 -7.971 -16.434 1.00 95.50 92 ASP A O 1
ATOM 716 N N . GLU A 1 93 ? 6.094 -6.678 -17.497 1.00 95.56 93 GLU A N 1
ATOM 717 C CA . GLU A 1 93 ? 7.269 -7.364 -16.946 1.00 95.56 93 GLU A CA 1
ATOM 718 C C . GLU A 1 93 ? 7.378 -7.180 -15.427 1.00 95.56 93 GLU A C 1
ATOM 720 O O . GLU A 1 93 ? 7.550 -8.158 -14.702 1.00 95.56 93 GLU A O 1
ATOM 725 N N . ILE A 1 94 ? 7.200 -5.957 -14.912 1.00 96.56 94 ILE A N 1
ATOM 726 C CA . ILE A 1 94 ? 7.215 -5.680 -13.464 1.00 96.56 94 ILE A CA 1
ATOM 727 C C . ILE A 1 94 ? 6.134 -6.499 -12.751 1.00 96.56 94 ILE A C 1
ATOM 729 O O . ILE A 1 94 ? 6.408 -7.120 -11.720 1.00 96.56 94 ILE A O 1
ATOM 733 N N . ARG A 1 95 ? 4.913 -6.546 -13.303 1.00 96.31 95 ARG A N 1
ATOM 734 C CA . ARG A 1 95 ? 3.818 -7.360 -12.752 1.00 96.31 95 ARG A CA 1
ATOM 735 C C . ARG A 1 95 ? 4.180 -8.836 -12.717 1.00 96.31 95 ARG A C 1
ATOM 737 O O . ARG A 1 95 ? 3.976 -9.480 -11.690 1.00 96.31 95 ARG A O 1
ATOM 744 N N . SER A 1 96 ? 4.734 -9.352 -13.810 1.00 95.31 96 SER A N 1
ATOM 745 C CA . SER A 1 96 ? 5.164 -10.745 -13.932 1.00 95.31 96 SER A CA 1
ATOM 746 C C . SER A 1 96 ? 6.263 -11.092 -12.921 1.00 95.31 96 SER A C 1
ATOM 748 O O . SER A 1 96 ? 6.106 -12.028 -12.132 1.00 95.31 96 SER A O 1
ATOM 750 N N . TYR A 1 97 ? 7.337 -10.300 -12.882 1.00 95.25 97 TYR A N 1
ATOM 751 C CA . TYR A 1 97 ? 8.505 -10.524 -12.030 1.00 95.25 97 TYR A CA 1
ATOM 752 C C . TYR A 1 97 ? 8.144 -10.526 -10.540 1.00 95.25 97 TYR A C 1
ATOM 754 O O . TYR A 1 97 ? 8.519 -11.439 -9.802 1.00 95.25 97 TYR A O 1
ATOM 762 N N . TYR A 1 98 ? 7.353 -9.543 -10.101 1.00 95.06 98 TYR A N 1
ATOM 763 C CA . TYR A 1 98 ? 6.948 -9.397 -8.700 1.00 95.06 98 TYR A CA 1
ATOM 764 C C . TYR A 1 98 ? 5.639 -10.111 -8.344 1.00 95.06 98 TYR A C 1
ATOM 766 O O . TYR A 1 98 ? 5.224 -10.069 -7.186 1.00 95.06 98 TYR A O 1
ATOM 774 N N . ARG A 1 99 ? 4.993 -10.781 -9.309 1.00 95.06 99 ARG A N 1
ATOM 775 C CA . ARG A 1 99 ? 3.679 -11.432 -9.153 1.00 95.06 99 ARG A CA 1
ATOM 776 C C . ARG A 1 99 ? 2.616 -10.482 -8.591 1.00 95.06 99 ARG A C 1
ATOM 778 O O . ARG A 1 99 ? 1.842 -10.851 -7.709 1.00 95.06 99 ARG A O 1
ATOM 785 N N . ILE A 1 100 ? 2.605 -9.248 -9.087 1.00 94.62 100 ILE A N 1
ATOM 786 C CA . ILE A 1 100 ? 1.662 -8.215 -8.652 1.00 94.62 100 ILE A CA 1
ATOM 787 C C . ILE A 1 100 ? 0.275 -8.573 -9.202 1.00 94.62 100 ILE A C 1
ATOM 789 O O . ILE A 1 100 ? 0.142 -8.714 -10.420 1.00 94.62 100 ILE A O 1
ATOM 793 N N . PRO A 1 101 ? -0.757 -8.714 -8.351 1.00 91.88 101 PRO A N 1
ATOM 794 C CA . PRO A 1 101 ? -2.092 -9.064 -8.809 1.00 91.88 101 PRO A CA 1
ATOM 795 C C . PRO A 1 101 ? -2.712 -7.948 -9.656 1.00 91.88 101 PRO A C 1
ATOM 797 O O . PRO A 1 101 ? -2.391 -6.758 -9.533 1.00 91.88 101 PRO A O 1
ATOM 800 N N . ASP A 1 102 ? -3.637 -8.341 -10.525 1.00 87.19 102 ASP A N 1
ATOM 801 C CA . ASP A 1 102 ? -4.443 -7.403 -11.295 1.00 87.19 102 ASP A CA 1
ATOM 802 C C . ASP A 1 102 ? -5.573 -6.841 -10.427 1.00 87.19 102 ASP A C 1
ATOM 804 O O . ASP A 1 102 ? -6.385 -7.587 -9.884 1.00 87.19 102 ASP A O 1
ATOM 808 N N . GLY A 1 103 ? -5.625 -5.511 -10.316 1.00 88.50 103 GLY A N 1
ATOM 809 C CA . GLY A 1 103 ? -6.648 -4.791 -9.560 1.00 88.50 103 GLY A CA 1
ATOM 810 C C . GLY A 1 103 ? -6.198 -4.304 -8.181 1.00 88.50 103 GLY A C 1
ATOM 811 O O . GLY A 1 103 ? -5.016 -4.033 -7.948 1.00 88.50 103 GLY A O 1
ATOM 812 N N . ALA A 1 104 ? -7.189 -4.125 -7.308 1.00 91.12 104 ALA A N 1
ATOM 813 C CA . ALA A 1 104 ? -7.004 -3.673 -5.938 1.00 91.12 104 ALA A CA 1
ATOM 814 C C . ALA A 1 104 ? -6.687 -4.850 -5.007 1.00 91.12 104 ALA A C 1
ATOM 816 O O . ALA A 1 104 ? -7.181 -5.961 -5.200 1.00 91.12 104 ALA A O 1
ATOM 817 N N . SER A 1 105 ? -5.903 -4.562 -3.976 1.00 94.50 105 SER A N 1
ATOM 818 C CA . SER A 1 105 ? -5.589 -5.458 -2.871 1.00 94.50 105 SER A CA 1
ATOM 819 C C . SER A 1 105 ? -6.119 -4.879 -1.567 1.00 94.50 105 SER A C 1
ATOM 821 O O . SER A 1 105 ? -6.186 -3.661 -1.393 1.00 94.50 105 SER A O 1
ATOM 823 N N . ASP A 1 106 ? -6.441 -5.763 -0.629 1.00 95.19 106 ASP A N 1
ATOM 824 C CA . ASP A 1 106 ? -6.907 -5.386 0.700 1.00 95.19 106 ASP A CA 1
ATOM 825 C C . ASP A 1 106 ? -5.755 -5.487 1.704 1.00 95.19 106 ASP A C 1
ATOM 827 O O . ASP A 1 106 ? -5.066 -6.506 1.789 1.00 95.19 106 ASP A O 1
ATOM 831 N N . ALA A 1 107 ? -5.556 -4.438 2.496 1.00 94.94 107 ALA A N 1
ATOM 832 C CA . ALA A 1 107 ? -4.777 -4.495 3.725 1.00 94.94 107 ALA A CA 1
ATOM 833 C C . ALA A 1 107 ? -5.749 -4.543 4.909 1.00 94.94 107 ALA A C 1
ATOM 835 O O . ALA A 1 107 ? -6.684 -3.746 4.981 1.00 94.94 107 ALA A O 1
ATOM 836 N N . THR A 1 108 ? -5.554 -5.497 5.821 1.00 95.69 108 THR A N 1
ATOM 837 C CA . THR A 1 108 ? -6.461 -5.729 6.954 1.00 95.69 108 THR A CA 1
ATOM 838 C C . THR A 1 108 ? -5.720 -5.553 8.272 1.00 95.69 108 THR A C 1
ATOM 840 O O . THR A 1 108 ? -4.714 -6.219 8.508 1.00 95.69 108 THR A O 1
ATOM 843 N N . CYS A 1 109 ? -6.253 -4.692 9.136 1.00 95.62 109 CYS A N 1
ATOM 844 C CA . CYS A 1 109 ? -5.830 -4.517 10.519 1.00 95.62 109 CYS A CA 1
ATOM 845 C C . CYS A 1 109 ? -6.842 -5.208 11.432 1.00 95.62 109 CYS A C 1
ATOM 847 O O . CYS A 1 109 ? -8.036 -4.911 11.350 1.00 95.62 109 CYS A O 1
ATOM 849 N N . VAL A 1 110 ? -6.378 -6.117 12.290 1.00 95.88 110 VAL A N 1
ATOM 850 C CA . VAL A 1 110 ? -7.222 -6.799 13.279 1.00 95.88 110 VAL A CA 1
ATOM 851 C C . VAL A 1 110 ? -6.865 -6.285 14.666 1.00 95.88 110 VAL A C 1
ATOM 853 O O . VAL A 1 110 ? -5.715 -6.396 15.089 1.00 95.88 110 VAL A O 1
ATOM 856 N N . ILE A 1 111 ? -7.850 -5.724 15.363 1.00 95.25 111 ILE A N 1
ATOM 857 C CA . ILE A 1 111 ? -7.685 -5.114 16.681 1.00 95.25 111 ILE A CA 1
ATOM 858 C C . ILE A 1 111 ? -8.508 -5.928 17.683 1.00 95.25 111 ILE A C 1
ATOM 860 O O . ILE A 1 111 ? -9.740 -5.855 17.647 1.00 95.25 111 ILE A O 1
ATOM 864 N N . PRO A 1 112 ? -7.866 -6.696 18.579 1.00 94.69 112 PRO A N 1
ATOM 865 C CA . PRO A 1 112 ? -8.579 -7.382 19.644 1.00 94.69 112 PRO A CA 1
ATOM 866 C C . PRO A 1 112 ? -9.036 -6.352 20.677 1.00 94.69 112 PRO A C 1
ATOM 868 O O . PRO A 1 112 ? -8.211 -5.673 21.292 1.00 94.69 112 PRO A O 1
ATOM 871 N N . VAL A 1 113 ? -10.347 -6.228 20.882 1.00 93.56 113 VAL A N 1
ATOM 872 C CA . VAL A 1 113 ? -10.914 -5.267 21.834 1.00 93.56 113 VAL A CA 1
ATOM 873 C C . VAL A 1 113 ? -11.643 -5.964 22.971 1.00 93.56 113 VAL A C 1
ATOM 875 O O . VAL A 1 113 ? -12.339 -6.963 22.785 1.00 93.56 113 VAL A O 1
ATOM 878 N N . GLN A 1 114 ? -11.471 -5.403 24.165 1.00 95.06 114 GLN A N 1
ATOM 879 C CA . GLN A 1 114 ? -12.195 -5.755 25.380 1.00 95.06 114 GLN A CA 1
ATOM 880 C C . GLN A 1 114 ? -12.692 -4.448 25.988 1.00 95.06 114 GLN A C 1
ATOM 882 O O . GLN A 1 114 ? -11.879 -3.627 26.409 1.00 95.06 114 GLN A O 1
ATOM 887 N N . ILE A 1 115 ? -14.004 -4.220 25.936 1.00 93.38 115 ILE A N 1
ATOM 888 C CA . ILE A 1 115 ? -14.622 -2.943 26.307 1.00 93.38 115 ILE A CA 1
ATOM 889 C C . ILE A 1 115 ? -15.606 -3.188 27.452 1.00 93.38 115 ILE A C 1
ATOM 891 O O . ILE A 1 115 ? -16.566 -3.940 27.264 1.00 93.38 115 ILE A O 1
ATOM 895 N N . PRO A 1 116 ? -15.414 -2.561 28.623 1.00 94.50 116 PRO A N 1
ATOM 896 C CA . PRO A 1 116 ? -16.359 -2.623 29.729 1.00 94.50 116 PRO A CA 1
ATOM 897 C C . PRO A 1 116 ? -17.775 -2.189 29.335 1.00 94.50 116 PRO A C 1
ATOM 899 O O . PRO A 1 116 ? -17.990 -1.481 28.349 1.00 94.50 116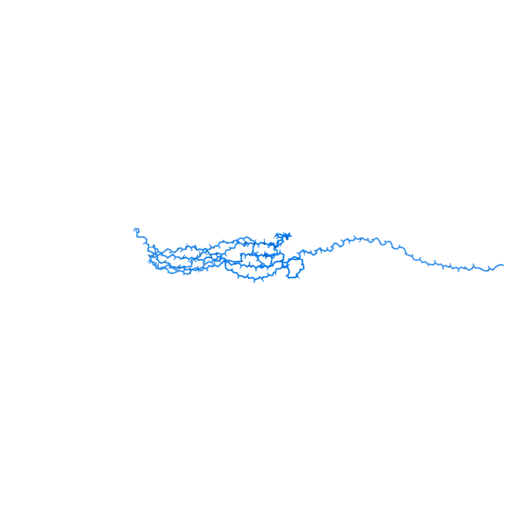 PRO A O 1
ATOM 902 N N . ALA A 1 117 ? -18.760 -2.624 30.120 1.00 93.62 117 ALA A N 1
ATOM 903 C CA . ALA A 1 117 ? -20.139 -2.171 29.977 1.00 93.62 117 ALA A CA 1
ATOM 904 C C . ALA A 1 117 ? -20.227 -0.650 30.181 1.00 93.62 117 ALA A C 1
ATOM 906 O O . ALA A 1 117 ? -19.721 -0.130 31.176 1.00 93.62 117 ALA A O 1
ATOM 907 N N . GLY A 1 118 ? -20.883 0.057 29.259 1.00 91.62 118 GLY A N 1
ATOM 908 C CA . GLY A 1 118 ? -21.076 1.505 29.356 1.00 91.62 118 GLY A CA 1
ATOM 909 C C . GLY A 1 118 ? -19.906 2.356 28.851 1.00 91.62 118 GLY A C 1
ATOM 910 O O . GLY A 1 118 ? -19.900 3.558 29.110 1.00 91.62 118 GLY A O 1
ATOM 911 N N . GLU A 1 119 ? -18.940 1.775 28.131 1.00 93.19 119 GLU A N 1
ATOM 912 C CA . GLU A 1 119 ? -17.805 2.497 27.534 1.00 93.19 119 GLU A CA 1
ATOM 913 C C . GLU A 1 119 ? -17.798 2.414 25.998 1.00 93.19 119 GLU A C 1
ATOM 915 O O . GLU A 1 119 ? -18.376 1.503 25.395 1.00 93.19 119 GLU A O 1
ATOM 920 N N . TYR A 1 120 ? -17.116 3.361 25.346 1.00 93.50 120 TYR A N 1
ATOM 921 C CA . TYR A 1 120 ? -16.760 3.248 23.932 1.00 93.50 120 TYR A CA 1
ATOM 922 C C . TYR A 1 120 ? -15.313 3.665 23.692 1.00 93.50 120 TYR A C 1
ATOM 924 O O . TYR A 1 120 ? -14.829 4.635 24.279 1.00 93.50 120 TYR A O 1
ATOM 932 N N . TYR A 1 121 ? -14.614 2.902 22.851 1.00 95.00 121 TYR A N 1
ATOM 933 C CA . TYR A 1 121 ? -13.206 3.122 22.521 1.00 95.00 121 TYR A CA 1
ATOM 934 C C . TYR A 1 121 ? -13.069 3.576 21.069 1.00 95.00 121 TYR A C 1
ATOM 936 O O . TYR A 1 121 ? -13.730 3.037 20.177 1.00 95.00 121 TYR A O 1
ATOM 944 N N . SER A 1 122 ? -12.177 4.536 20.844 1.00 96.25 122 SER A N 1
ATOM 945 C CA . SER A 1 122 ? -11.728 4.970 19.521 1.00 96.25 122 SER A CA 1
ATOM 946 C C . SER A 1 122 ? -10.274 4.557 19.322 1.00 96.25 122 SER A C 1
ATOM 948 O O . SER A 1 122 ? -9.437 4.786 20.194 1.00 96.25 122 SER A O 1
ATOM 950 N N . PHE A 1 123 ? -9.973 3.974 18.170 1.00 96.25 123 PHE A N 1
ATOM 951 C CA . PHE A 1 123 ? -8.647 3.525 17.764 1.00 96.25 123 PHE A CA 1
ATOM 952 C C . PHE A 1 123 ? -8.236 4.290 16.516 1.00 96.25 123 PHE A C 1
ATOM 954 O O . PHE A 1 123 ? -8.924 4.202 15.498 1.00 96.25 123 PHE A O 1
ATOM 961 N N . ASP A 1 124 ? -7.123 5.007 16.568 1.00 97.06 124 ASP A N 1
ATOM 962 C CA . ASP A 1 124 ? -6.536 5.595 15.371 1.00 97.06 124 ASP A CA 1
ATOM 963 C C . ASP A 1 124 ? -5.589 4.583 14.739 1.00 97.06 124 ASP A C 1
ATOM 965 O O . ASP A 1 124 ? -4.643 4.100 15.364 1.00 97.06 124 ASP A O 1
ATOM 969 N N . ILE A 1 125 ? -5.891 4.236 13.493 1.00 97.44 125 ILE A N 1
ATOM 970 C CA . ILE A 1 125 ? -5.176 3.243 12.704 1.00 97.44 125 ILE A CA 1
ATOM 971 C C . ILE A 1 125 ? -4.408 3.986 11.625 1.00 97.44 125 ILE A C 1
ATOM 973 O O . ILE A 1 125 ? -5.011 4.596 10.737 1.00 97.44 125 ILE A O 1
ATOM 977 N N . GLU A 1 126 ? -3.087 3.921 11.692 1.00 97.81 126 GLU A N 1
ATOM 978 C CA . GLU A 1 126 ? -2.205 4.448 10.666 1.00 97.81 126 GLU A CA 1
ATOM 979 C C . GLU A 1 126 ? -1.983 3.393 9.581 1.00 97.81 126 GLU A C 1
ATOM 981 O O . GLU A 1 126 ? -1.588 2.262 9.859 1.00 97.81 126 GLU A O 1
ATOM 986 N N . TRP A 1 127 ? -2.251 3.769 8.333 1.00 97.75 127 TRP A N 1
ATOM 987 C CA . TRP A 1 127 ? -2.009 2.965 7.141 1.00 97.75 127 TRP A CA 1
ATOM 988 C C . TRP A 1 127 ? -0.787 3.503 6.414 1.00 97.75 127 TRP A C 1
ATOM 990 O O . TRP A 1 127 ? -0.801 4.660 6.003 1.00 97.75 127 TRP A O 1
ATOM 1000 N N . ILE A 1 128 ? 0.241 2.680 6.224 1.00 97.69 128 ILE A N 1
ATOM 1001 C CA . ILE A 1 128 ? 1.526 3.109 5.661 1.00 97.69 128 ILE A CA 1
ATOM 1002 C C . ILE A 1 128 ? 1.772 2.377 4.349 1.00 97.69 128 ILE A C 1
ATOM 1004 O O . ILE A 1 128 ? 1.827 1.145 4.306 1.00 97.69 128 ILE A O 1
ATOM 1008 N N . GLU A 1 129 ? 1.947 3.119 3.262 1.00 96.69 129 GLU A N 1
ATOM 1009 C CA . GLU A 1 129 ? 2.298 2.522 1.977 1.00 96.69 129 GLU A CA 1
ATOM 1010 C C . GLU A 1 129 ? 3.735 1.999 1.975 1.00 96.69 129 GLU A C 1
ATOM 1012 O O . GLU A 1 129 ? 4.656 2.663 2.443 1.00 96.69 129 GLU A O 1
ATOM 1017 N N . VAL A 1 130 ? 3.953 0.830 1.382 1.00 96.75 130 VAL A N 1
ATOM 1018 C CA . VAL A 1 130 ? 5.289 0.276 1.154 1.00 96.75 130 VAL A CA 1
ATOM 1019 C C . VAL A 1 130 ? 5.561 0.279 -0.337 1.00 96.75 130 VAL A C 1
ATOM 1021 O O . VAL A 1 130 ? 4.880 -0.392 -1.117 1.00 96.75 130 VAL A O 1
ATOM 1024 N N . TRP A 1 131 ? 6.583 1.029 -0.725 1.00 97.56 131 TRP A N 1
ATOM 1025 C CA . TRP A 1 131 ? 7.013 1.195 -2.102 1.00 97.56 131 TRP A CA 1
ATOM 1026 C C . TRP A 1 131 ? 8.292 0.408 -2.362 1.00 97.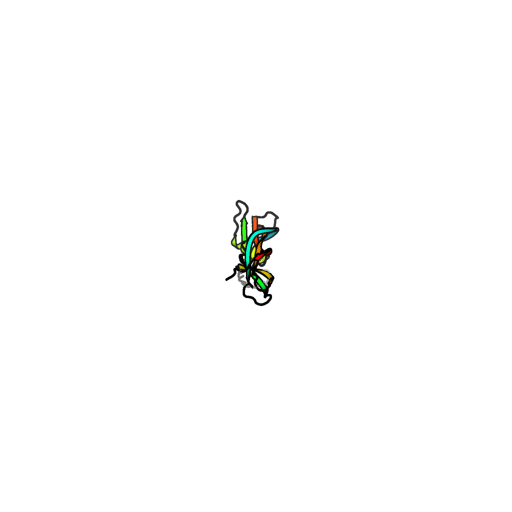56 131 TRP A C 1
ATOM 1028 O O . TRP A 1 131 ? 9.215 0.399 -1.543 1.00 97.56 131 TRP A O 1
ATOM 1038 N N . ARG A 1 132 ? 8.358 -0.227 -3.530 1.00 97.50 132 ARG A N 1
ATOM 1039 C CA . ARG A 1 132 ? 9.600 -0.755 -4.104 1.00 97.50 132 ARG A CA 1
ATOM 1040 C C . ARG A 1 132 ? 10.027 0.100 -5.272 1.00 97.50 132 ARG A C 1
ATOM 1042 O O . ARG A 1 132 ? 9.181 0.568 -6.030 1.00 97.50 132 ARG A O 1
ATOM 1049 N N . GLU A 1 133 ? 11.330 0.268 -5.420 1.00 98.19 133 GLU A N 1
ATOM 1050 C CA . GLU A 1 133 ? 11.950 1.006 -6.510 1.00 98.19 133 GLU A CA 1
ATOM 1051 C C . GLU A 1 133 ? 13.137 0.223 -7.065 1.00 98.19 133 GLU A C 1
ATOM 1053 O O . GLU A 1 133 ? 13.899 -0.412 -6.327 1.00 98.19 133 GLU A O 1
ATOM 1058 N N . GLY A 1 134 ? 13.275 0.278 -8.380 1.00 97.75 134 GLY A N 1
ATOM 1059 C CA . GLY A 1 134 ? 14.349 -0.358 -9.115 1.00 97.75 134 GLY A CA 1
ATOM 1060 C C . GLY A 1 134 ? 14.603 0.338 -10.442 1.00 97.75 134 GLY A C 1
ATOM 1061 O O . GLY A 1 134 ? 13.985 1.357 -10.763 1.00 97.75 134 GLY A O 1
ATOM 1062 N N . THR A 1 135 ? 15.510 -0.230 -11.218 1.00 97.50 135 THR A N 1
ATOM 1063 C CA . THR A 1 135 ? 15.815 0.199 -12.579 1.00 97.50 135 THR A CA 1
ATOM 1064 C C . THR A 1 135 ? 15.440 -0.888 -13.573 1.00 97.50 135 THR A C 1
ATOM 1066 O O . THR A 1 135 ? 15.348 -2.064 -13.215 1.00 97.50 135 THR A O 1
ATOM 1069 N N . PHE A 1 136 ? 15.192 -0.503 -14.821 1.00 95.62 136 PHE A N 1
ATOM 1070 C CA . PHE A 1 136 ? 14.955 -1.461 -15.896 1.00 95.62 136 PHE A CA 1
ATOM 1071 C C . PHE A 1 136 ? 15.948 -1.257 -17.035 1.00 95.62 136 PHE A C 1
ATOM 1073 O O . PHE A 1 136 ? 16.298 -0.122 -17.357 1.00 95.62 136 PHE A O 1
ATOM 1080 N N . GLU A 1 137 ? 16.365 -2.370 -17.631 1.00 94.19 137 GLU A N 1
ATOM 1081 C CA . GLU A 1 137 ? 17.255 -2.425 -18.788 1.00 94.19 137 GLU A CA 1
ATOM 1082 C C . GLU A 1 137 ? 16.542 -3.063 -19.986 1.00 94.19 137 GLU A C 1
ATOM 1084 O O . GLU A 1 137 ? 15.779 -4.022 -19.813 1.00 94.19 137 GLU A O 1
ATOM 1089 N N . LEU A 1 138 ? 16.765 -2.540 -21.193 1.00 89.56 138 LEU A N 1
ATOM 1090 C CA . LEU A 1 138 ? 16.143 -3.000 -22.435 1.00 89.56 138 LEU A CA 1
ATOM 1091 C C . LEU A 1 138 ? 17.151 -3.716 -23.342 1.00 89.56 138 LEU A C 1
ATOM 1093 O O . LEU A 1 138 ? 18.159 -3.168 -23.778 1.00 89.56 138 LEU A O 1
ATOM 1097 N N . GLY A 1 139 ? 16.826 -4.946 -23.726 1.00 85.62 139 GLY A N 1
ATOM 1098 C CA . GLY A 1 139 ? 17.684 -5.780 -24.553 1.00 85.62 139 GLY A CA 1
ATOM 1099 C C . GLY A 1 139 ? 18.741 -6.496 -23.718 1.00 85.62 139 GLY A C 1
ATOM 1100 O O . GLY A 1 139 ? 18.442 -7.480 -23.048 1.00 85.62 139 GLY A O 1
ATOM 1101 N N . ILE A 1 140 ? 19.996 -6.066 -23.820 1.00 81.19 140 ILE A N 1
ATOM 1102 C CA . ILE A 1 140 ? 21.109 -6.729 -23.131 1.00 81.19 140 ILE A CA 1
ATOM 1103 C C . ILE A 1 140 ? 21.305 -6.053 -21.784 1.00 81.19 140 ILE A C 1
ATOM 1105 O O . ILE A 1 140 ? 21.422 -4.837 -21.740 1.00 81.19 140 ILE A O 1
ATOM 1109 N N . GLN A 1 141 ? 21.402 -6.852 -20.722 1.00 84.69 141 GLN A N 1
ATOM 1110 C CA . GLN A 1 141 ? 21.784 -6.334 -19.418 1.00 84.69 141 GLN A CA 1
ATOM 1111 C C . GLN A 1 141 ? 23.246 -5.858 -19.469 1.00 84.69 141 GLN A C 1
ATOM 1113 O O . GLN A 1 141 ? 24.158 -6.676 -19.635 1.00 84.69 141 GLN A O 1
ATOM 1118 N N . ASP A 1 142 ? 23.460 -4.550 -19.406 1.00 87.12 142 ASP A N 1
ATOM 1119 C CA . ASP A 1 142 ? 24.757 -3.885 -19.556 1.00 87.12 142 ASP A CA 1
ATOM 1120 C C . ASP A 1 142 ? 25.057 -2.872 -18.437 1.00 87.12 142 ASP A C 1
ATOM 1122 O O . ASP A 1 142 ? 26.016 -2.098 -18.552 1.00 87.12 142 ASP A O 1
ATOM 1126 N N . ASP A 1 143 ? 24.254 -2.899 -17.367 1.00 87.19 143 ASP A N 1
ATOM 1127 C CA . ASP A 1 143 ? 24.309 -1.997 -16.214 1.00 87.19 143 ASP A CA 1
ATOM 1128 C C . ASP A 1 143 ? 24.087 -0.514 -16.588 1.00 87.19 143 ASP A C 1
ATOM 1130 O O . ASP A 1 143 ? 24.463 0.392 -15.831 1.00 87.19 143 ASP A O 1
ATOM 1134 N N . LYS A 1 144 ? 23.482 -0.229 -17.755 1.00 89.50 144 LYS A N 1
ATOM 1135 C CA . LYS A 1 144 ? 23.038 1.114 -18.156 1.00 89.50 144 LYS A CA 1
ATOM 1136 C C . LYS A 1 144 ? 21.513 1.158 -18.228 1.00 89.50 144 LYS A C 1
ATOM 1138 O O . LYS A 1 144 ? 20.943 0.944 -19.290 1.00 89.50 144 LYS A O 1
ATOM 1143 N N . PRO A 1 145 ? 20.838 1.474 -17.116 1.00 92.81 145 PRO A N 1
ATOM 1144 C CA . PRO A 1 145 ? 19.387 1.443 -17.088 1.00 92.81 145 PRO A CA 1
ATOM 1145 C C . PRO A 1 145 ? 18.764 2.479 -18.027 1.00 92.81 145 PRO A C 1
ATOM 1147 O O . PRO A 1 145 ? 19.141 3.650 -18.027 1.00 92.81 145 PRO A O 1
ATOM 1150 N N . GLU A 1 146 ? 17.737 2.061 -18.762 1.00 94.62 146 GLU A N 1
ATOM 1151 C CA . GLU A 1 146 ? 16.884 2.925 -19.583 1.00 94.62 146 GLU A CA 1
ATOM 1152 C C . GLU A 1 146 ? 15.843 3.700 -18.767 1.00 94.62 146 GLU A C 1
ATOM 1154 O O . GLU A 1 146 ? 15.111 4.534 -19.311 1.00 94.62 146 GLU A O 1
ATOM 1159 N N . GLY A 1 147 ? 15.746 3.430 -17.468 1.00 95.69 147 GLY A N 1
ATOM 1160 C CA . GLY A 1 147 ? 14.932 4.206 -16.550 1.00 95.69 147 GLY A CA 1
ATOM 1161 C C . GLY A 1 147 ? 14.736 3.548 -15.197 1.00 95.69 147 GLY A C 1
ATOM 1162 O O . GLY A 1 147 ? 15.288 2.493 -14.878 1.00 95.69 147 GLY A O 1
ATOM 1163 N N . ILE A 1 148 ? 13.884 4.190 -14.405 1.00 97.50 148 ILE A N 1
ATOM 1164 C CA . ILE A 1 148 ? 13.484 3.732 -13.079 1.00 97.50 148 ILE A CA 1
ATOM 1165 C C . ILE A 1 148 ? 12.028 3.280 -13.085 1.00 97.50 148 ILE A C 1
ATOM 1167 O O . ILE A 1 148 ? 11.178 3.818 -13.806 1.00 97.50 148 ILE A O 1
ATOM 1171 N N . TYR A 1 149 ? 11.719 2.320 -12.226 1.00 97.81 149 TYR A N 1
ATOM 1172 C CA . TYR A 1 149 ? 10.350 2.001 -11.864 1.00 97.81 149 TYR A CA 1
ATOM 1173 C C . TYR A 1 149 ? 10.166 2.102 -10.359 1.00 97.81 149 TYR A C 1
ATOM 1175 O O . TYR A 1 149 ? 11.076 1.829 -9.578 1.00 97.81 149 TYR A O 1
ATOM 1183 N N . LYS A 1 150 ? 8.950 2.439 -9.945 1.00 97.50 150 LYS A N 1
ATOM 1184 C CA . LYS A 1 150 ? 8.510 2.244 -8.568 1.00 97.50 150 LYS A CA 1
ATOM 1185 C C . LYS A 1 150 ? 7.082 1.746 -8.528 1.00 97.50 150 LYS A C 1
ATOM 1187 O O . LYS A 1 150 ? 6.274 2.127 -9.374 1.00 97.50 150 LYS A O 1
ATOM 1192 N N . PHE A 1 151 ? 6.760 0.916 -7.548 1.00 97.12 151 PHE A N 1
ATOM 1193 C CA . PHE A 1 151 ? 5.392 0.462 -7.356 1.00 97.12 151 PHE A CA 1
ATOM 1194 C C . PHE A 1 151 ? 5.015 0.300 -5.892 1.00 97.12 151 PHE A C 1
ATOM 1196 O O . PHE A 1 151 ? 5.858 -0.025 -5.050 1.00 97.12 151 PHE A O 1
ATOM 1203 N N . ARG A 1 152 ? 3.729 0.513 -5.600 1.00 96.38 152 ARG A N 1
ATOM 1204 C CA . ARG A 1 152 ? 3.156 0.248 -4.279 1.00 96.38 152 ARG A CA 1
ATOM 1205 C C . ARG A 1 152 ? 3.031 -1.262 -4.108 1.00 96.38 152 ARG A C 1
ATOM 1207 O O . ARG A 1 152 ? 2.158 -1.898 -4.701 1.00 96.38 152 ARG A O 1
ATOM 1214 N N . GLN A 1 153 ? 3.944 -1.842 -3.337 1.00 95.44 153 GLN A N 1
ATOM 1215 C CA . GLN A 1 153 ? 4.000 -3.279 -3.096 1.00 95.44 153 GLN A CA 1
ATOM 1216 C C . GLN A 1 153 ? 2.902 -3.710 -2.133 1.00 95.44 153 GLN A C 1
ATOM 1218 O O . GLN A 1 153 ? 2.219 -4.697 -2.386 1.00 95.44 153 GLN A O 1
ATOM 1223 N N . SER A 1 154 ? 2.764 -2.993 -1.024 1.00 95.44 154 SER A N 1
ATOM 1224 C CA . SER A 1 154 ? 1.810 -3.330 0.023 1.00 95.44 154 SER A CA 1
ATOM 1225 C C . SER A 1 154 ? 1.395 -2.101 0.816 1.00 95.44 154 SER A C 1
ATOM 1227 O O . SER A 1 154 ? 1.945 -1.014 0.640 1.00 95.44 154 SER A O 1
ATOM 1229 N N . MET A 1 155 ? 0.441 -2.290 1.719 1.00 96.31 155 MET A N 1
ATOM 1230 C CA . MET A 1 155 ? 0.069 -1.309 2.726 1.00 96.31 155 MET A CA 1
ATOM 1231 C C . MET A 1 155 ? 0.112 -1.989 4.093 1.00 96.31 155 MET A C 1
ATOM 1233 O O . MET A 1 155 ? -0.426 -3.083 4.264 1.00 96.31 155 MET A O 1
ATOM 1237 N N . LEU A 1 156 ? 0.817 -1.370 5.032 1.00 95.94 156 LEU A N 1
ATOM 1238 C CA . LEU A 1 156 ? 0.891 -1.787 6.426 1.00 95.94 156 LEU A CA 1
ATOM 1239 C C . LEU A 1 156 ? -0.172 -1.045 7.230 1.00 95.94 156 LEU A C 1
ATOM 1241 O O . LEU A 1 156 ? -0.663 -0.002 6.800 1.00 95.94 156 LEU A O 1
ATOM 1245 N N . CYS A 1 157 ? -0.502 -1.578 8.398 1.00 96.25 157 CYS A N 1
ATOM 1246 C CA . CYS A 1 157 ? -1.410 -0.945 9.339 1.00 96.25 157 CYS A CA 1
ATOM 1247 C C . CYS A 1 157 ? -0.919 -1.116 10.773 1.00 96.25 157 CYS A C 1
ATOM 1249 O O . CYS A 1 157 ? -0.488 -2.210 11.146 1.00 96.25 157 CYS A O 1
ATOM 1251 N N . GLU A 1 158 ? -1.055 -0.066 11.573 1.00 95.31 158 GLU A N 1
ATOM 1252 C CA . GLU A 1 158 ? -0.708 -0.055 12.992 1.00 95.31 158 GLU A CA 1
ATOM 1253 C C . GLU A 1 158 ? -1.729 0.767 13.786 1.00 95.31 158 GLU A C 1
ATOM 1255 O O . GLU A 1 158 ? -2.254 1.764 13.295 1.00 95.31 158 GLU A O 1
ATOM 1260 N N . VAL A 1 159 ? -2.029 0.342 15.016 1.00 95.75 159 VAL A N 1
ATOM 1261 C CA . VAL A 1 159 ? -2.816 1.151 15.955 1.00 95.75 159 VAL A CA 1
ATOM 1262 C C . VAL A 1 159 ? -1.866 2.129 16.631 1.00 95.75 159 VAL A C 1
ATOM 1264 O O . VAL A 1 159 ? -1.017 1.715 17.416 1.00 95.75 159 VAL A O 1
ATOM 1267 N N . VAL A 1 160 ? -2.016 3.415 16.332 1.00 96.88 160 VAL A N 1
ATOM 1268 C CA . VAL A 1 160 ? -1.122 4.472 16.833 1.00 96.88 160 VAL A CA 1
ATOM 1269 C C . VAL A 1 160 ? -1.680 5.188 18.056 1.00 96.88 160 VAL A C 1
ATOM 1271 O O . VAL A 1 160 ? -0.921 5.735 18.854 1.00 96.88 160 VAL A O 1
ATOM 1274 N N . GLU A 1 161 ? -2.999 5.151 18.248 1.00 95.94 161 GLU A N 1
ATOM 1275 C CA . GLU A 1 161 ? -3.644 5.720 19.427 1.00 95.94 161 GLU A CA 1
ATOM 1276 C C . GLU A 1 161 ? -4.891 4.921 19.812 1.00 95.94 161 GLU A C 1
ATOM 1278 O O . GLU A 1 161 ? -5.635 4.443 18.955 1.00 95.94 161 GLU A O 1
ATOM 1283 N N . GLN A 1 162 ? -5.142 4.815 21.117 1.00 94.88 162 GLN A N 1
ATOM 1284 C CA . GLN A 1 162 ? -6.394 4.320 21.677 1.00 94.88 162 GLN A CA 1
ATOM 1285 C C . GLN A 1 162 ? -6.914 5.340 22.687 1.00 94.88 162 GLN A C 1
ATOM 1287 O O . GLN A 1 162 ? -6.201 5.731 23.613 1.00 94.88 162 GLN A O 1
ATOM 1292 N N . ARG A 1 163 ? -8.182 5.721 22.544 1.00 95.44 163 ARG A N 1
ATOM 1293 C CA . ARG A 1 163 ? -8.882 6.626 23.455 1.00 95.44 163 ARG A CA 1
ATOM 1294 C C . ARG A 1 163 ? -10.108 5.946 24.036 1.00 95.44 163 ARG A C 1
ATOM 1296 O O . ARG A 1 163 ? -10.873 5.311 23.315 1.00 95.44 163 ARG A O 1
ATOM 1303 N N . VAL A 1 164 ? -10.294 6.122 25.339 1.00 91.50 164 VAL A N 1
ATOM 1304 C CA . VAL A 1 164 ? -11.557 5.827 26.016 1.00 91.50 164 VAL A CA 1
ATOM 1305 C C . VAL A 1 164 ? -12.395 7.087 25.988 1.00 91.50 164 VAL A C 1
ATOM 1307 O O . VAL A 1 164 ? -11.915 8.162 26.351 1.00 91.50 164 VAL A O 1
ATOM 1310 N N . GLU A 1 165 ? -13.643 6.959 25.576 1.00 85.81 165 GLU A N 1
ATOM 1311 C CA . GLU A 1 165 ? -14.551 8.083 25.504 1.00 85.81 165 GLU A CA 1
ATOM 1312 C C . GLU A 1 165 ? -15.834 7.781 26.299 1.00 85.81 165 GLU A C 1
ATOM 1314 O O . GLU A 1 165 ? -16.241 6.631 26.491 1.00 85.81 165 GLU A O 1
ATOM 1319 N N . THR A 1 166 ? -16.455 8.828 26.842 1.00 80.12 166 THR A N 1
ATOM 1320 C CA . THR A 1 166 ? -17.618 8.688 27.727 1.00 80.12 166 THR A CA 1
ATOM 1321 C C . THR A 1 166 ? -18.900 8.613 26.931 1.00 80.12 166 THR A C 1
ATOM 1323 O O . THR A 1 166 ? -19.256 9.572 26.243 1.00 80.12 166 THR A O 1
ATOM 1326 N N . CYS A 1 167 ? -19.625 7.508 27.079 1.00 85.88 167 CYS A N 1
ATOM 1327 C CA . CYS A 1 167 ? -20.951 7.350 26.507 1.00 85.88 167 CYS A CA 1
ATOM 1328 C C . CYS A 1 167 ? -21.836 8.537 26.890 1.00 85.88 167 CYS A C 1
ATOM 1330 O O . CYS A 1 167 ? -21.957 8.888 28.065 1.00 85.88 167 CYS A O 1
ATOM 1332 N N . SER A 1 168 ? -22.424 9.185 25.885 1.00 77.81 168 SER A N 1
ATOM 1333 C CA . SER A 1 168 ? -23.357 10.275 26.141 1.00 77.81 168 SER A CA 1
ATOM 1334 C C . SER A 1 168 ? -24.537 9.733 26.946 1.00 77.81 168 SER A C 1
ATOM 1336 O O . SER A 1 168 ? -25.146 8.730 26.578 1.00 77.81 168 SER A O 1
ATOM 1338 N N . SER A 1 169 ? -24.834 10.379 28.074 1.00 62.12 169 SER A N 1
ATOM 1339 C CA . SER A 1 169 ? -26.036 10.093 28.851 1.00 62.12 169 SER A CA 1
ATOM 1340 C C . SER A 1 169 ? -27.245 10.485 28.002 1.00 62.12 169 SER A C 1
ATOM 1342 O O . SER A 1 169 ? -27.493 11.681 27.825 1.00 62.12 169 SER A O 1
ATOM 1344 N N . GLN A 1 170 ? -27.934 9.499 27.423 1.00 52.09 170 GLN A N 1
ATOM 1345 C CA . GLN A 1 170 ? -29.283 9.693 26.889 1.00 52.09 170 GLN A CA 1
ATOM 1346 C C . GLN A 1 170 ? -30.274 9.916 28.030 1.00 52.09 170 GLN A C 1
ATOM 1348 O O . GLN A 1 170 ? -30.117 9.256 29.083 1.00 52.09 170 GLN A O 1
#

Foldseek 3Di:
DDDDDDDDDDDDDDDPDPDDPPPPPDPDPDFDKDWFWDDKDKDDKDKDKDKDDQQVPPFKDWDKDKDKDKDFWDKDWDFDPPDDDPVVVNVVVVCVVLVPDPTIDIDMDIDTDIGGHNKMKMWIKMKIWMKTKIFMDTRDPPVPGRTMMMIRPDIDIDGPDMDIDGDDDD

pLDDT: mean 85.45, std 17.52, range [37.75, 98.19]